Protein AF-H3ZKY4-F1 (afdb_monomer_lite)

Foldseek 3Di:
DDPVVVDDVPKAWPDWDPAWDDDPNDTFIWTDIPFWIKTWDFDDPPDTDIDIDIDTPVPCPDDDDDDDDPPPPPDD

Structure (mmCIF, N/CA/C/O backbone):
data_AF-H3ZKY4-F1
#
_entry.id   AF-H3ZKY4-F1
#
loop_
_atom_site.group_PDB
_atom_site.id
_atom_site.type_symbol
_atom_site.label_atom_id
_atom_site.label_alt_id
_atom_site.label_comp_id
_atom_site.label_asym_id
_atom_site.label_entity_id
_atom_site.label_seq_id
_atom_site.pdbx_PDB_ins_code
_atom_site.Cartn_x
_atom_site.Cartn_y
_atom_site.Cartn_z
_atom_site.occupancy
_atom_site.B_iso_or_equiv
_atom_site.auth_seq_id
_atom_site.auth_comp_id
_atom_site.auth_asym_id
_atom_site.auth_atom_id
_atom_site.pdbx_PDB_model_num
ATOM 1 N N . MET A 1 1 ? 11.282 -5.061 -9.687 1.00 60.25 1 MET A N 1
ATOM 2 C CA . MET A 1 1 ? 11.552 -3.633 -9.943 1.00 60.25 1 MET A CA 1
ATOM 3 C C . MET A 1 1 ? 11.648 -2.913 -8.598 1.00 60.25 1 MET A C 1
ATOM 5 O O . MET A 1 1 ? 11.555 -3.577 -7.555 1.00 60.25 1 MET A O 1
ATOM 9 N N . ALA A 1 2 ? 11.981 -1.627 -8.586 1.00 77.06 2 ALA A N 1
ATOM 10 C CA . ALA A 1 2 ? 11.936 -0.800 -7.384 1.00 77.06 2 ALA A CA 1
ATOM 11 C C . ALA A 1 2 ? 10.502 -0.264 -7.193 1.00 77.06 2 ALA A C 1
ATOM 13 O O . ALA A 1 2 ? 9.713 -0.280 -8.134 1.00 77.06 2 ALA A O 1
ATOM 14 N N . LEU A 1 3 ? 10.116 0.132 -5.977 1.00 79.00 3 LEU A N 1
ATOM 15 C CA . LEU A 1 3 ? 8.764 0.671 -5.751 1.00 79.00 3 LEU A CA 1
ATOM 16 C C . LEU A 1 3 ? 8.566 1.970 -6.548 1.00 79.00 3 LEU A C 1
ATOM 18 O O . LEU A 1 3 ? 7.479 2.237 -7.052 1.00 79.00 3 LEU A O 1
ATOM 22 N N . GLU A 1 4 ? 9.640 2.743 -6.679 1.00 83.00 4 GLU A N 1
ATOM 23 C CA . GLU A 1 4 ? 9.714 3.999 -7.414 1.00 83.00 4 GLU A CA 1
ATOM 24 C C . GLU A 1 4 ? 9.301 3.841 -8.883 1.00 83.00 4 GLU A C 1
ATOM 26 O O . GLU A 1 4 ? 8.708 4.757 -9.444 1.00 83.00 4 GLU A O 1
ATOM 31 N N . ASP A 1 5 ? 9.516 2.659 -9.473 1.00 86.50 5 ASP A N 1
ATOM 32 C CA . ASP A 1 5 ? 9.129 2.357 -10.857 1.00 86.50 5 ASP A CA 1
ATOM 33 C C . ASP A 1 5 ? 7.599 2.338 -11.052 1.00 86.50 5 ASP A C 1
ATOM 35 O O . ASP A 1 5 ? 7.113 2.404 -12.181 1.00 86.50 5 ASP A O 1
ATOM 39 N N . TYR A 1 6 ? 6.825 2.257 -9.962 1.00 85.88 6 TYR A N 1
ATOM 40 C CA . TYR A 1 6 ? 5.360 2.266 -9.987 1.00 85.88 6 TYR A CA 1
ATOM 41 C C . TYR A 1 6 ? 4.752 3.639 -9.704 1.00 85.88 6 TYR A C 1
ATOM 43 O O . TYR A 1 6 ? 3.533 3.787 -9.840 1.00 85.88 6 TYR A O 1
ATOM 51 N N . LEU A 1 7 ? 5.552 4.631 -9.305 1.00 92.00 7 LEU A N 1
ATOM 52 C CA . LEU A 1 7 ? 5.068 5.977 -9.014 1.00 92.00 7 LEU A CA 1
ATOM 53 C C . LEU A 1 7 ? 4.831 6.755 -10.309 1.00 92.00 7 LEU A C 1
ATOM 55 O O . LEU A 1 7 ? 5.614 6.704 -11.256 1.00 92.00 7 LEU A O 1
ATOM 59 N N . MET A 1 8 ? 3.734 7.507 -10.352 1.00 91.19 8 MET A N 1
ATOM 60 C CA . MET A 1 8 ? 3.499 8.450 -11.439 1.00 91.19 8 MET A CA 1
ATOM 61 C C . MET A 1 8 ? 4.459 9.643 -11.314 1.00 91.19 8 MET A C 1
ATOM 63 O O . MET A 1 8 ? 4.909 9.964 -10.211 1.00 91.19 8 MET A O 1
ATOM 67 N N . PRO A 1 9 ? 4.725 10.377 -12.408 1.00 93.00 9 PRO A N 1
ATOM 68 C CA . PRO A 1 9 ? 5.473 11.624 -12.324 1.00 93.00 9 PRO A CA 1
ATOM 69 C C . PRO A 1 9 ? 4.878 12.566 -11.267 1.00 93.00 9 PRO A C 1
ATOM 71 O O . PRO A 1 9 ? 3.661 12.791 -11.224 1.00 93.00 9 PRO A O 1
ATOM 74 N N . ASN A 1 10 ? 5.748 13.117 -10.417 1.00 93.25 10 ASN A N 1
ATOM 75 C CA . ASN A 1 10 ? 5.380 13.999 -9.305 1.00 93.25 10 ASN A CA 1
ATOM 76 C C . ASN A 1 10 ? 4.388 13.366 -8.312 1.00 93.25 10 ASN A C 1
ATOM 78 O O . ASN A 1 10 ? 3.523 14.058 -7.785 1.00 93.25 10 ASN A O 1
ATOM 82 N N . GLU A 1 11 ? 4.393 12.044 -8.152 1.00 94.94 11 GLU A N 1
ATOM 83 C CA . GLU A 1 11 ? 3.715 11.371 -7.044 1.00 94.94 11 GLU A CA 1
ATOM 84 C C . GLU A 1 11 ? 4.683 11.248 -5.865 1.00 94.94 11 GLU A C 1
ATOM 86 O O . GLU A 1 11 ? 5.819 10.805 -6.033 1.00 94.94 11 GLU A O 1
ATOM 91 N N . GLU A 1 12 ? 4.239 11.659 -4.679 1.00 95.06 12 GLU A N 1
ATOM 92 C CA . GLU A 1 12 ? 5.075 11.716 -3.482 1.00 95.06 12 GLU A CA 1
ATOM 93 C C . GLU A 1 12 ? 4.577 10.710 -2.443 1.00 95.06 12 GLU A C 1
ATOM 95 O O . GLU A 1 12 ? 3.401 10.702 -2.069 1.00 95.06 12 GLU A O 1
ATOM 100 N N . ILE A 1 13 ? 5.480 9.865 -1.943 1.00 95.50 13 ILE A N 1
ATOM 101 C CA . ILE A 1 13 ? 5.172 8.952 -0.840 1.00 95.50 13 ILE A CA 1
ATOM 102 C C . ILE A 1 13 ? 5.020 9.774 0.442 1.00 95.50 13 ILE A C 1
ATOM 104 O O . ILE A 1 13 ? 5.954 10.431 0.892 1.00 95.50 13 ILE A O 1
ATOM 108 N N . ARG A 1 14 ? 3.838 9.701 1.057 1.00 97.06 14 ARG A N 1
ATOM 109 C CA . ARG A 1 14 ? 3.526 10.345 2.341 1.00 97.06 14 ARG A CA 1
ATOM 110 C C . ARG A 1 14 ? 3.763 9.408 3.516 1.00 97.06 14 ARG A C 1
ATOM 112 O O . ARG A 1 14 ? 4.098 9.860 4.606 1.00 97.06 14 ARG A O 1
ATOM 119 N N . PHE A 1 15 ? 3.574 8.109 3.303 1.00 95.94 15 PHE A N 1
ATOM 120 C CA . PHE A 1 15 ? 3.758 7.097 4.331 1.00 95.94 15 PHE A CA 1
ATOM 121 C C . PHE A 1 15 ? 4.069 5.729 3.718 1.00 95.94 15 PHE A C 1
ATOM 123 O O . PHE A 1 15 ? 3.531 5.363 2.674 1.00 95.94 15 PHE A O 1
ATOM 130 N N . GLN A 1 16 ? 4.901 4.956 4.411 1.00 95.38 16 GLN A N 1
ATOM 131 C CA . GLN A 1 16 ? 5.215 3.571 4.085 1.00 95.38 16 GLN A CA 1
ATOM 132 C C . GLN A 1 16 ? 5.166 2.742 5.371 1.00 95.38 16 GLN A C 1
ATOM 134 O O . GLN A 1 16 ? 5.794 3.096 6.370 1.00 95.38 16 GLN A O 1
ATOM 139 N N . SER A 1 17 ? 4.408 1.646 5.364 1.00 94.56 17 SER A N 1
ATOM 140 C CA . SER A 1 17 ? 4.265 0.797 6.543 1.00 94.56 17 SER A CA 1
ATOM 141 C C . SER A 1 17 ? 5.518 -0.043 6.786 1.00 94.56 17 SER A C 1
ATOM 143 O O . SER A 1 17 ? 6.135 -0.569 5.858 1.00 94.56 17 SER A O 1
ATOM 145 N N . ASN A 1 18 ? 5.848 -0.227 8.065 1.00 93.25 18 ASN A N 1
ATOM 146 C CA . ASN A 1 18 ? 6.873 -1.178 8.511 1.00 93.25 18 ASN A CA 1
ATOM 147 C C . ASN A 1 18 ? 6.311 -2.596 8.707 1.00 93.25 18 ASN A C 1
ATOM 149 O O . ASN A 1 18 ? 7.063 -3.551 8.883 1.00 93.25 18 ASN A O 1
ATOM 153 N N . THR A 1 19 ? 4.985 -2.734 8.702 1.00 93.44 19 THR A N 1
ATOM 154 C CA . THR A 1 19 ? 4.265 -4.001 8.832 1.00 93.44 19 THR A CA 1
ATOM 155 C C . THR A 1 19 ? 3.548 -4.346 7.533 1.00 93.44 19 THR A C 1
ATOM 157 O O . THR A 1 19 ? 3.293 -3.476 6.694 1.00 93.44 19 THR A O 1
ATOM 160 N N . TYR A 1 20 ? 3.219 -5.625 7.374 1.00 94.56 20 TYR A N 1
ATOM 161 C CA . TYR A 1 20 ? 2.444 -6.116 6.242 1.00 94.56 20 TYR A CA 1
ATOM 162 C C . TYR A 1 20 ? 0.966 -6.223 6.608 1.00 94.56 20 TYR A C 1
ATOM 164 O O . TYR A 1 20 ? 0.625 -6.607 7.728 1.00 94.56 20 TYR A O 1
ATOM 172 N N . VAL A 1 21 ? 0.097 -5.928 5.646 1.00 94.69 21 VAL A N 1
ATOM 173 C CA . VAL A 1 21 ? -1.350 -6.133 5.750 1.00 94.69 21 VAL A CA 1
ATOM 174 C C . VAL A 1 21 ? -1.789 -7.273 4.841 1.00 94.69 21 VAL A C 1
ATOM 176 O O . VAL A 1 21 ? -1.225 -7.479 3.765 1.00 94.69 21 VAL A O 1
ATOM 179 N N . GLY A 1 22 ? -2.799 -8.021 5.280 1.00 95.56 22 GLY A N 1
ATOM 180 C CA . GLY A 1 22 ? -3.446 -9.040 4.460 1.00 95.56 22 GLY A CA 1
ATOM 181 C C . GLY A 1 22 ? -4.433 -8.417 3.477 1.00 95.56 22 GLY A C 1
ATOM 182 O O . GLY A 1 22 ? -5.262 -7.597 3.870 1.00 95.56 22 GLY A O 1
ATOM 183 N N . TYR A 1 23 ? -4.363 -8.824 2.213 1.00 94.50 23 TYR A N 1
ATOM 184 C CA . TYR A 1 23 ? -5.356 -8.510 1.190 1.00 94.50 23 TYR A CA 1
ATOM 185 C C . TYR A 1 23 ? -5.555 -9.735 0.289 1.00 94.50 23 TYR A C 1
ATOM 187 O O . TYR A 1 23 ? -4.632 -10.162 -0.408 1.00 94.50 23 TYR A O 1
ATOM 195 N N . GLY A 1 24 ? -6.746 -10.341 0.350 1.00 91.56 24 GLY A N 1
ATOM 196 C CA . GLY A 1 24 ? -6.955 -11.708 -0.143 1.00 91.56 24 GLY A CA 1
ATOM 197 C C . GLY A 1 24 ? -6.056 -12.706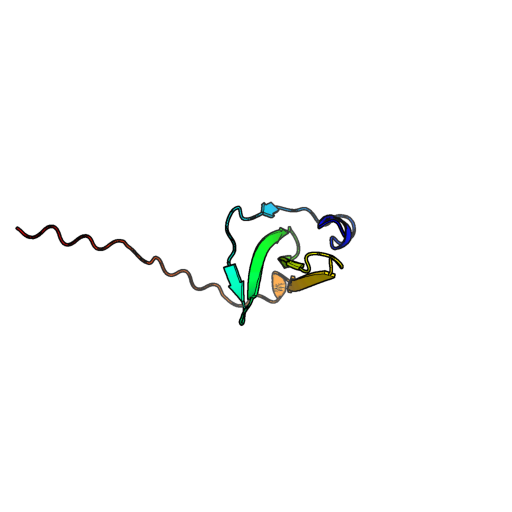 0.602 1.00 91.56 24 GLY A C 1
ATOM 198 O O . GLY A 1 24 ? -5.826 -12.554 1.799 1.00 91.56 24 GLY A O 1
ATOM 199 N N . ASP A 1 25 ? -5.481 -13.673 -0.115 1.00 91.38 25 ASP A N 1
ATOM 200 C CA . ASP A 1 25 ? -4.565 -14.691 0.440 1.00 91.38 25 ASP A CA 1
ATOM 201 C C . ASP A 1 25 ? -3.089 -14.245 0.472 1.00 91.38 25 ASP A C 1
ATOM 203 O O . ASP A 1 25 ? -2.164 -15.058 0.413 1.00 91.38 25 ASP A O 1
ATOM 207 N N . LYS A 1 26 ? -2.840 -12.931 0.470 1.00 93.38 26 LYS A N 1
ATOM 208 C CA . LYS A 1 26 ? -1.517 -12.344 0.227 1.00 93.38 26 LYS A CA 1
ATOM 209 C C . LYS A 1 26 ? -1.201 -11.247 1.242 1.00 93.38 26 LYS A C 1
ATOM 211 O O . LYS A 1 26 ? -2.089 -10.546 1.720 1.00 93.38 26 LYS A O 1
ATOM 216 N N . LEU A 1 27 ? 0.089 -11.083 1.534 1.00 95.06 27 LEU A N 1
ATOM 217 C CA . LEU A 1 27 ? 0.620 -10.032 2.403 1.00 95.06 27 LEU A CA 1
ATOM 218 C C . LEU A 1 27 ? 1.273 -8.926 1.574 1.00 95.06 27 LEU A C 1
ATOM 220 O O . LEU A 1 27 ? 2.016 -9.214 0.633 1.00 95.06 27 LEU A O 1
ATOM 224 N N . TYR A 1 28 ? 1.015 -7.677 1.953 1.00 95.75 28 TYR A N 1
ATOM 225 C CA . TYR A 1 28 ? 1.467 -6.488 1.237 1.00 95.75 28 TYR A CA 1
ATOM 226 C C . TYR A 1 28 ? 2.013 -5.426 2.180 1.00 95.75 28 TYR A C 1
ATOM 228 O O . TYR A 1 28 ? 1.508 -5.244 3.286 1.00 95.75 28 TYR A O 1
ATOM 236 N N . GLN A 1 29 ? 3.023 -4.697 1.721 1.00 95.75 29 GLN A N 1
ATOM 237 C CA . GLN A 1 29 ? 3.419 -3.438 2.327 1.00 95.75 29 GLN A CA 1
ATOM 238 C C . GLN A 1 29 ? 2.443 -2.347 1.881 1.00 95.75 29 GLN A C 1
ATOM 240 O O . GLN A 1 29 ? 2.084 -2.280 0.704 1.00 95.75 29 GLN A O 1
ATOM 245 N N . VAL A 1 30 ? 2.017 -1.501 2.816 1.00 96.25 30 VAL A N 1
ATOM 246 C CA . VAL A 1 30 ? 1.121 -0.379 2.537 1.00 96.25 30 VAL A CA 1
ATOM 247 C C . VAL A 1 30 ? 1.953 0.858 2.264 1.00 96.25 30 VAL A C 1
ATOM 249 O O . VAL A 1 30 ? 2.770 1.259 3.093 1.00 96.25 30 VAL A O 1
ATOM 252 N N . ILE A 1 31 ? 1.715 1.489 1.125 1.00 96.31 31 ILE A N 1
ATOM 253 C CA . ILE A 1 31 ? 2.291 2.779 0.768 1.00 96.31 31 ILE A CA 1
ATOM 254 C C . ILE A 1 31 ? 1.143 3.742 0.502 1.00 96.31 31 ILE A C 1
ATOM 256 O O . ILE A 1 31 ? 0.249 3.462 -0.291 1.00 96.31 31 ILE A O 1
ATOM 260 N N . LEU A 1 32 ? 1.163 4.881 1.179 1.00 96.62 32 LEU A N 1
ATOM 261 C CA . LEU A 1 32 ? 0.230 5.973 0.956 1.00 96.62 32 LEU A CA 1
ATOM 262 C C . LEU A 1 32 ? 0.980 7.099 0.256 1.00 96.62 32 LEU A C 1
ATOM 264 O O . LEU A 1 32 ? 1.987 7.594 0.770 1.00 96.62 32 LEU A O 1
ATOM 268 N N . THR A 1 33 ? 0.484 7.505 -0.903 1.00 96.88 33 THR A N 1
ATOM 269 C CA . THR A 1 33 ? 0.991 8.661 -1.642 1.00 96.88 33 THR A CA 1
ATOM 270 C C . THR A 1 33 ? 0.044 9.845 -1.489 1.00 96.88 33 THR A C 1
ATOM 272 O O . THR A 1 33 ? -1.006 9.750 -0.853 1.00 96.88 33 THR A O 1
ATOM 275 N N . ASP A 1 34 ? 0.407 10.980 -2.073 1.00 96.44 34 ASP A N 1
ATOM 276 C CA . ASP A 1 34 ? -0.478 12.135 -2.214 1.00 96.44 34 ASP A CA 1
ATOM 277 C C . ASP A 1 34 ? -1.671 11.888 -3.162 1.00 96.44 34 ASP A C 1
ATOM 279 O O . ASP A 1 34 ? -2.610 12.682 -3.172 1.00 96.44 34 ASP A O 1
ATOM 283 N N . LYS A 1 35 ? -1.667 10.787 -3.931 1.00 95.94 35 LYS A N 1
ATOM 284 C CA . LYS A 1 35 ? -2.685 10.474 -4.954 1.00 95.94 35 LYS A CA 1
ATOM 285 C C . LYS A 1 35 ? -3.470 9.188 -4.682 1.00 95.94 35 LYS A C 1
ATOM 287 O O . LYS A 1 35 ? -4.655 9.108 -5.019 1.00 95.94 35 LYS A O 1
ATOM 292 N N . ARG A 1 36 ? -2.836 8.158 -4.115 1.00 96.44 36 ARG A N 1
ATOM 293 C CA . ARG A 1 36 ? -3.410 6.806 -3.994 1.00 96.44 36 ARG A CA 1
ATOM 294 C C . ARG A 1 36 ? -2.852 6.014 -2.819 1.00 96.44 36 ARG A C 1
ATOM 296 O O . ARG A 1 36 ? -1.774 6.282 -2.294 1.00 96.44 36 ARG A O 1
ATOM 303 N N . LEU A 1 37 ? -3.603 4.984 -2.450 1.00 95.94 37 LEU A N 1
ATOM 304 C CA . LEU A 1 37 ? -3.138 3.893 -1.608 1.00 95.94 37 LEU A CA 1
ATOM 305 C C . LEU A 1 37 ? -2.589 2.781 -2.507 1.00 95.94 37 LEU A C 1
ATOM 307 O O . LEU A 1 37 ? -3.270 2.350 -3.438 1.00 95.94 37 LEU A O 1
ATOM 311 N N . ILE A 1 38 ? -1.381 2.309 -2.221 1.00 96.19 38 ILE A N 1
ATOM 312 C CA . ILE A 1 38 ? -0.698 1.239 -2.950 1.00 96.19 38 ILE A CA 1
ATOM 313 C C . ILE A 1 38 ? -0.412 0.088 -1.982 1.00 96.19 38 ILE A C 1
ATOM 315 O O . ILE A 1 38 ? 0.140 0.282 -0.900 1.00 96.19 38 ILE A O 1
ATOM 319 N N . LEU A 1 39 ? -0.762 -1.126 -2.395 1.00 95.88 39 LEU A N 1
ATOM 320 C CA . LEU A 1 39 ? -0.334 -2.371 -1.776 1.00 95.88 39 LEU A CA 1
ATOM 321 C C . LEU A 1 39 ? 0.743 -2.996 -2.651 1.00 95.88 39 LEU A C 1
ATOM 323 O O . LEU A 1 39 ? 0.492 -3.325 -3.810 1.00 95.88 39 LEU A O 1
ATOM 327 N N . TYR A 1 40 ? 1.936 -3.159 -2.089 1.00 94.62 40 TYR A N 1
ATOM 328 C CA . TYR A 1 40 ? 3.111 -3.635 -2.810 1.00 94.62 40 TYR A CA 1
ATOM 329 C C . TYR A 1 40 ? 3.671 -4.916 -2.194 1.00 94.62 40 TYR A C 1
ATOM 331 O O . TYR A 1 40 ? 3.849 -5.009 -0.977 1.00 94.62 40 TYR A O 1
ATOM 339 N N . ALA A 1 41 ? 3.985 -5.906 -3.028 1.00 92.00 41 ALA A N 1
ATOM 340 C CA . ALA A 1 41 ? 4.686 -7.112 -2.604 1.00 92.00 41 ALA A CA 1
ATOM 341 C C . ALA A 1 41 ? 5.695 -7.572 -3.663 1.00 92.00 41 ALA A C 1
ATOM 343 O O . ALA A 1 41 ? 5.339 -7.784 -4.821 1.00 92.00 41 ALA A O 1
ATOM 344 N N . LYS A 1 42 ? 6.943 -7.816 -3.245 1.00 88.88 42 LYS A N 1
ATOM 345 C CA . LYS A 1 42 ? 7.932 -8.554 -4.050 1.00 88.88 42 LYS A CA 1
ATOM 346 C C . LYS A 1 42 ? 7.730 -10.049 -3.845 1.00 88.88 42 LYS A C 1
ATOM 348 O O . LYS A 1 42 ? 7.708 -10.512 -2.706 1.00 88.88 42 LYS A O 1
ATOM 353 N N . ARG A 1 43 ? 7.619 -10.818 -4.927 1.00 86.56 43 ARG A N 1
ATOM 354 C CA . ARG A 1 43 ? 7.379 -12.267 -4.879 1.00 86.56 43 ARG A CA 1
ATOM 355 C C . ARG A 1 43 ? 8.348 -13.057 -5.737 1.00 86.56 43 ARG A C 1
ATOM 357 O O . ARG A 1 43 ? 8.813 -12.574 -6.758 1.00 86.56 43 ARG A O 1
ATOM 364 N N . GLY A 1 44 ? 8.579 -14.308 -5.344 1.00 76.50 44 GLY A N 1
ATOM 365 C CA . GLY A 1 44 ? 9.467 -15.245 -6.035 1.00 76.50 44 GLY A CA 1
ATOM 366 C C . GLY A 1 44 ? 10.911 -15.169 -5.533 1.00 76.50 44 GLY A C 1
ATOM 367 O O . GLY A 1 44 ? 11.483 -14.088 -5.413 1.00 76.50 44 GLY A O 1
ATOM 368 N N . LEU A 1 45 ? 11.504 -16.333 -5.230 1.00 66.62 45 LEU A N 1
ATOM 369 C CA . LEU A 1 45 ? 12.902 -16.433 -4.786 1.00 66.62 45 LEU A CA 1
ATOM 370 C C . LEU A 1 45 ? 13.905 -16.295 -5.943 1.00 66.62 45 LEU A C 1
ATOM 372 O O . LEU A 1 45 ? 14.951 -15.679 -5.765 1.00 66.62 45 LEU A O 1
ATOM 376 N N . LEU A 1 46 ? 13.587 -16.862 -7.113 1.00 66.50 46 LEU A N 1
ATOM 377 C CA . LEU A 1 46 ? 14.487 -16.921 -8.277 1.00 66.50 46 LEU A CA 1
ATOM 378 C C . LEU A 1 46 ? 14.079 -15.944 -9.389 1.00 66.50 46 LEU A C 1
ATOM 380 O O . LEU A 1 46 ? 14.927 -15.251 -9.940 1.00 66.50 46 LEU A O 1
ATOM 384 N N . PHE A 1 47 ? 12.778 -15.828 -9.663 1.00 68.31 47 PHE A N 1
ATOM 385 C CA . PHE A 1 47 ? 12.215 -14.859 -10.605 1.00 68.31 47 PHE A CA 1
ATOM 386 C C . PHE A 1 47 ? 11.344 -13.878 -9.830 1.00 68.31 47 PHE A C 1
ATOM 388 O O . PHE A 1 47 ? 10.195 -14.177 -9.501 1.00 68.31 47 PHE A O 1
ATOM 395 N N . LYS A 1 48 ? 11.934 -12.732 -9.475 1.00 75.50 48 LYS A N 1
ATOM 396 C CA . LYS A 1 48 ? 11.240 -11.682 -8.727 1.00 75.50 48 LYS A CA 1
ATOM 397 C C . LYS A 1 48 ? 10.152 -11.073 -9.613 1.00 75.50 48 LYS A C 1
ATOM 399 O O . LYS A 1 48 ? 10.464 -10.416 -10.601 1.00 75.50 48 LYS A O 1
ATOM 404 N N . SER A 1 49 ? 8.897 -11.302 -9.249 1.00 83.31 49 SER A N 1
ATOM 405 C CA . SER A 1 49 ? 7.721 -10.636 -9.806 1.00 83.31 49 SER A CA 1
ATOM 406 C C . SER A 1 49 ? 7.150 -9.702 -8.751 1.00 83.31 49 SER A C 1
ATOM 408 O O . SER A 1 49 ? 7.121 -10.033 -7.564 1.00 83.31 49 SER A O 1
ATOM 410 N N . ASP A 1 50 ? 6.725 -8.525 -9.175 1.00 89.19 50 ASP A N 1
ATOM 411 C CA . ASP A 1 50 ? 6.076 -7.576 -8.284 1.00 89.19 50 ASP A CA 1
ATOM 412 C C . ASP A 1 50 ? 4.557 -7.738 -8.429 1.00 89.19 50 ASP A C 1
ATOM 414 O O . ASP A 1 50 ? 4.045 -7.888 -9.539 1.00 89.19 50 ASP A O 1
ATOM 418 N N . ASP A 1 51 ? 3.841 -7.732 -7.309 1.00 91.69 51 ASP A N 1
ATOM 419 C CA . ASP A 1 51 ? 2.379 -7.658 -7.266 1.00 91.69 51 ASP A CA 1
ATOM 420 C C . ASP A 1 51 ? 2.000 -6.301 -6.666 1.00 91.69 51 ASP A C 1
ATOM 422 O O . ASP A 1 51 ? 2.452 -5.953 -5.568 1.00 91.69 51 ASP A O 1
ATOM 426 N N . VAL A 1 52 ? 1.213 -5.534 -7.421 1.00 93.19 52 VAL A N 1
ATOM 427 C CA . VAL A 1 52 ? 0.822 -4.167 -7.086 1.00 93.19 52 VAL A CA 1
ATOM 428 C C . VAL A 1 52 ? -0.685 -4.030 -7.226 1.00 93.19 52 VAL A C 1
ATOM 430 O O . VAL A 1 52 ? -1.247 -4.288 -8.289 1.00 93.19 52 VAL A O 1
ATOM 433 N N . VAL A 1 53 ? -1.330 -3.578 -6.155 1.00 94.75 53 VAL A N 1
ATOM 434 C CA . VAL A 1 53 ? -2.743 -3.190 -6.149 1.00 94.75 53 VAL A CA 1
ATOM 435 C C . VAL A 1 53 ? -2.819 -1.731 -5.732 1.00 94.75 53 VAL A C 1
ATOM 437 O O . VAL A 1 53 ? -2.091 -1.312 -4.835 1.00 94.75 53 VAL A O 1
ATOM 440 N N . SER A 1 54 ? -3.671 -0.936 -6.373 1.00 95.12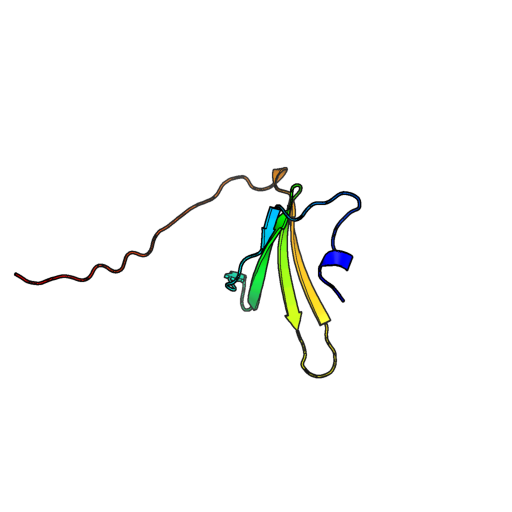 54 SER A N 1
ATOM 441 C CA . SER A 1 54 ? -3.782 0.480 -6.033 1.00 95.12 54 SER A CA 1
ATOM 442 C C . SER A 1 54 ? -5.196 1.013 -6.175 1.00 95.12 54 SER A C 1
ATOM 444 O O . SER A 1 54 ? -5.896 0.636 -7.112 1.00 95.12 54 SER A O 1
ATOM 446 N N . TRP A 1 55 ? -5.553 1.948 -5.300 1.00 95.62 55 TRP A N 1
ATOM 447 C CA . TRP A 1 55 ? -6.810 2.695 -5.341 1.00 95.62 55 TRP A CA 1
ATOM 448 C C . TRP A 1 55 ? -6.527 4.175 -5.216 1.00 95.62 55 TRP A C 1
ATOM 450 O O . TRP A 1 55 ? -5.732 4.579 -4.362 1.00 95.62 55 TRP A O 1
ATOM 460 N N . LYS A 1 56 ? -7.195 4.997 -6.020 1.00 95.62 56 LYS A N 1
ATOM 461 C CA . LYS A 1 56 ? -7.078 6.441 -5.856 1.00 95.62 56 LYS A CA 1
ATOM 462 C C . LYS A 1 56 ? -7.725 6.877 -4.550 1.00 95.62 56 LYS A C 1
ATOM 464 O O . LYS A 1 56 ? -8.756 6.335 -4.162 1.00 95.62 56 LYS A O 1
ATOM 469 N N . LEU A 1 57 ? -7.160 7.893 -3.901 1.00 94.62 57 LEU A N 1
ATOM 470 C CA . LEU A 1 57 ? -7.743 8.414 -2.661 1.00 94.62 57 LEU A CA 1
ATOM 471 C C . LEU A 1 57 ? -9.159 8.961 -2.880 1.00 94.62 57 LEU A C 1
ATOM 473 O O . LEU A 1 57 ? -10.010 8.782 -2.017 1.00 94.62 57 LEU A O 1
ATOM 477 N N . GLU A 1 58 ? -9.430 9.539 -4.055 1.00 94.25 58 GLU A N 1
ATOM 478 C CA . GLU A 1 58 ? -10.763 10.019 -4.455 1.00 94.25 58 GLU A CA 1
ATOM 479 C C . GLU A 1 58 ? -11.827 8.908 -4.553 1.00 94.25 58 GLU A C 1
ATOM 481 O O . GLU A 1 58 ? -13.017 9.189 -4.437 1.00 94.25 58 GLU A O 1
ATOM 486 N N . GLU A 1 59 ? -11.422 7.646 -4.727 1.00 94.56 59 GLU A N 1
ATOM 487 C CA . GLU A 1 59 ? -12.333 6.498 -4.849 1.00 94.56 59 GLU A CA 1
ATOM 488 C C . GLU A 1 59 ? -12.616 5.820 -3.496 1.00 94.56 59 GLU A C 1
ATOM 490 O O . GLU A 1 59 ? -13.510 4.975 -3.395 1.00 94.56 59 GLU A O 1
ATOM 495 N N . ILE A 1 60 ? -11.880 6.177 -2.435 1.00 92.81 60 ILE A N 1
ATOM 496 C CA . ILE A 1 60 ? -12.064 5.605 -1.097 1.00 92.81 60 ILE A CA 1
ATOM 497 C C . ILE A 1 60 ? -13.262 6.282 -0.424 1.00 92.81 60 ILE A C 1
ATOM 499 O O . ILE A 1 60 ? -13.173 7.394 0.086 1.00 92.81 60 ILE A O 1
ATOM 503 N N . GLN A 1 61 ? -14.392 5.578 -0.384 1.00 94.00 61 GLN A N 1
ATOM 504 C CA . GLN A 1 61 ? -15.652 6.116 0.148 1.00 94.00 61 GLN A CA 1
ATOM 505 C C . GLN A 1 61 ? -15.733 6.122 1.681 1.00 94.00 61 GLN A C 1
ATOM 507 O O . GLN A 1 61 ? -16.551 6.834 2.259 1.00 94.00 61 GLN A O 1
ATOM 512 N N . GLY A 1 62 ? -14.911 5.323 2.363 1.00 91.06 62 GLY A N 1
ATOM 513 C CA . GLY A 1 62 ? -14.925 5.246 3.818 1.00 91.06 62 GLY A CA 1
ATOM 514 C C . GLY A 1 62 ? -13.811 4.372 4.376 1.00 91.06 62 GLY A C 1
ATOM 515 O O . GLY A 1 62 ? -13.341 3.440 3.727 1.00 91.06 62 GLY A O 1
ATOM 516 N N . LEU A 1 63 ? -13.407 4.674 5.609 1.00 90.38 63 LEU A N 1
ATOM 517 C CA . LEU A 1 63 ? -12.406 3.926 6.361 1.00 90.38 63 LEU A CA 1
ATOM 518 C C . LEU A 1 63 ? -13.020 3.474 7.685 1.00 90.38 63 LEU A C 1
ATOM 520 O O . LEU A 1 63 ? -13.534 4.291 8.447 1.00 90.38 63 LEU A O 1
ATOM 524 N N . LYS A 1 64 ? -12.937 2.175 7.978 1.00 92.00 64 LYS A N 1
ATOM 525 C CA . LYS A 1 64 ? -13.334 1.624 9.276 1.00 92.00 64 LYS A CA 1
ATOM 526 C C . LYS A 1 64 ? -12.090 1.282 10.087 1.00 92.00 64 LYS A C 1
ATOM 528 O O . LYS A 1 64 ? -11.371 0.347 9.746 1.00 92.00 64 LYS A O 1
ATOM 533 N N . TYR A 1 65 ? -11.872 2.007 11.177 1.00 88.62 65 TYR A N 1
ATOM 534 C CA . TYR A 1 65 ? -10.858 1.677 12.175 1.00 88.62 65 TYR A CA 1
ATOM 535 C C . TYR A 1 65 ? -11.480 0.804 13.269 1.00 88.62 65 TYR A C 1
ATOM 537 O O . TYR A 1 65 ? -12.525 1.153 13.814 1.00 88.62 65 TYR A O 1
ATOM 545 N N . ASN A 1 66 ? -10.850 -0.329 13.581 1.00 87.06 66 ASN A N 1
ATOM 546 C CA . ASN A 1 66 ? -11.185 -1.130 14.757 1.00 87.06 66 ASN A CA 1
ATOM 547 C C . ASN A 1 66 ? -9.897 -1.412 15.520 1.00 87.06 66 ASN A C 1
ATOM 549 O O . ASN A 1 66 ? -8.968 -2.001 14.969 1.00 87.06 66 ASN A O 1
ATOM 553 N N . GLU A 1 67 ? -9.866 -1.034 16.788 1.00 85.38 67 GLU A N 1
ATOM 554 C CA . GLU A 1 67 ? -8.774 -1.384 17.680 1.00 85.38 67 GLU A CA 1
ATOM 555 C C . GLU A 1 67 ? -9.079 -2.729 18.342 1.00 85.38 67 GLU A C 1
ATOM 557 O O . GLU A 1 67 ? -10.106 -2.889 19.005 1.00 85.38 67 GLU A O 1
ATOM 562 N N . GLN A 1 68 ? -8.201 -3.716 18.163 1.00 77.06 68 GLN A N 1
ATOM 563 C CA . GLN A 1 68 ? -8.225 -4.911 19.000 1.00 77.06 68 GLN A CA 1
ATOM 564 C C . GLN A 1 68 ? -7.397 -4.621 20.252 1.00 77.06 68 GLN A C 1
ATOM 566 O O . GLN A 1 68 ? -6.174 -4.728 20.241 1.00 77.06 68 GLN A O 1
ATOM 571 N N . GLY A 1 69 ? -8.065 -4.206 21.328 1.00 74.75 69 GLY A N 1
ATOM 572 C C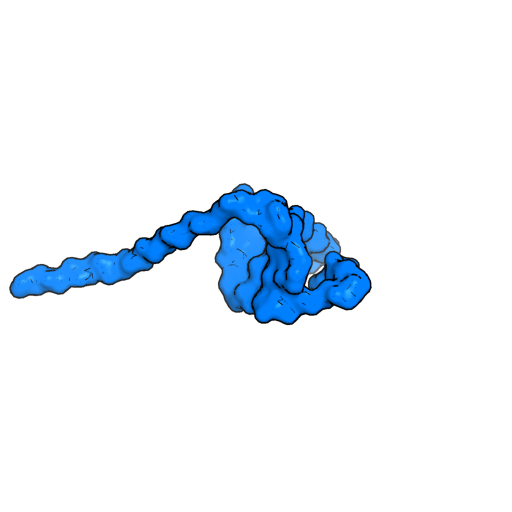A . GLY A 1 69 ? -7.413 -4.035 22.623 1.00 74.75 69 GLY A CA 1
ATOM 573 C C . GLY A 1 69 ? -6.944 -5.372 23.209 1.00 74.75 69 GLY A C 1
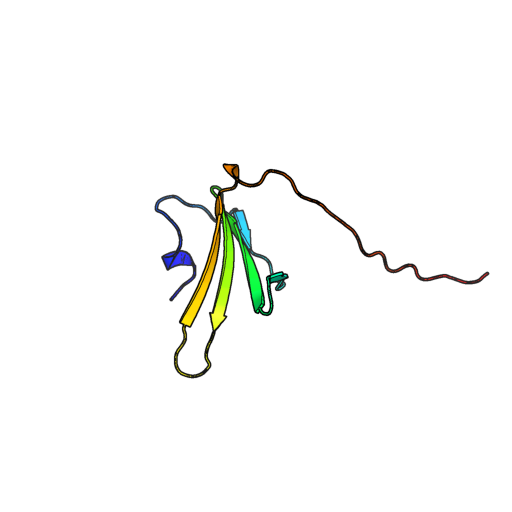ATOM 574 O O . GLY A 1 69 ? -7.586 -6.408 23.027 1.00 74.75 69 GLY A O 1
ATOM 575 N N . ILE A 1 70 ? -5.860 -5.345 23.989 1.00 65.94 70 ILE A N 1
ATOM 576 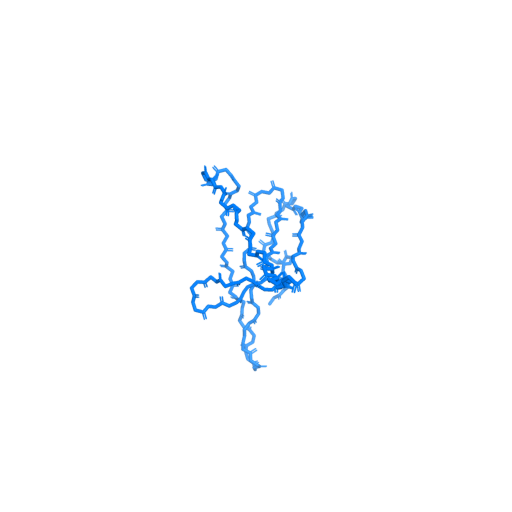C CA . ILE A 1 70 ? -5.527 -6.431 24.918 1.00 65.94 70 ILE A CA 1
ATOM 577 C C . ILE A 1 70 ? -6.401 -6.218 26.159 1.00 65.94 70 ILE A C 1
ATOM 579 O O . ILE A 1 70 ? -6.017 -5.499 27.080 1.00 65.94 70 ILE A O 1
ATOM 583 N N . ILE A 1 71 ? -7.596 -6.812 26.204 1.00 63.69 71 ILE A N 1
ATOM 584 C CA . ILE A 1 71 ? -8.373 -6.864 27.451 1.00 63.69 71 ILE A CA 1
ATOM 585 C C . ILE A 1 71 ? -7.687 -7.879 28.373 1.00 63.69 71 ILE A C 1
ATOM 587 O O . ILE A 1 71 ? -8.080 -9.040 28.471 1.00 63.69 71 ILE A O 1
ATOM 591 N N . GLY A 1 72 ? -6.628 -7.450 29.056 1.00 57.88 72 GLY A N 1
ATOM 592 C CA . GLY A 1 72 ? -6.118 -8.155 30.220 1.00 57.88 72 GLY A CA 1
ATOM 593 C C . GLY A 1 72 ? -7.122 -7.987 31.354 1.00 57.88 72 GLY A C 1
ATOM 594 O O . GLY A 1 72 ? -7.092 -6.978 32.055 1.00 57.88 72 GLY A O 1
ATOM 595 N N . LYS A 1 73 ? -8.025 -8.955 31.548 1.00 56.72 73 LYS A N 1
ATOM 596 C CA . LYS A 1 73 ? -8.780 -9.073 32.803 1.00 56.72 73 LYS A CA 1
ATOM 597 C C . LYS A 1 73 ? -7.766 -9.238 33.942 1.00 56.72 73 LYS A C 1
ATOM 599 O O . LYS A 1 73 ? -7.298 -10.345 34.193 1.00 56.72 73 LYS A O 1
ATOM 604 N N . LYS A 1 74 ? -7.430 -8.158 34.650 1.00 52.44 74 LYS A N 1
ATOM 605 C CA . LYS A 1 74 ? -6.952 -8.278 36.030 1.00 52.44 74 LYS A CA 1
ATOM 606 C C . LYS A 1 74 ? -8.170 -8.639 36.874 1.00 52.44 74 LYS A C 1
ATOM 608 O O . LYS A 1 74 ? -9.020 -7.792 37.132 1.00 52.44 74 LYS A O 1
ATOM 613 N N . GLY A 1 75 ? -8.293 -9.930 37.181 1.00 59.78 75 GLY A N 1
ATOM 614 C CA . GLY A 1 75 ? -9.178 -10.411 38.235 1.00 59.78 75 GLY A CA 1
ATOM 615 C C . GLY A 1 75 ? -8.776 -9.790 39.572 1.00 59.78 75 GLY A C 1
ATOM 616 O O . GLY A 1 75 ? -7.593 -9.523 39.784 1.00 59.78 75 GLY A O 1
ATOM 61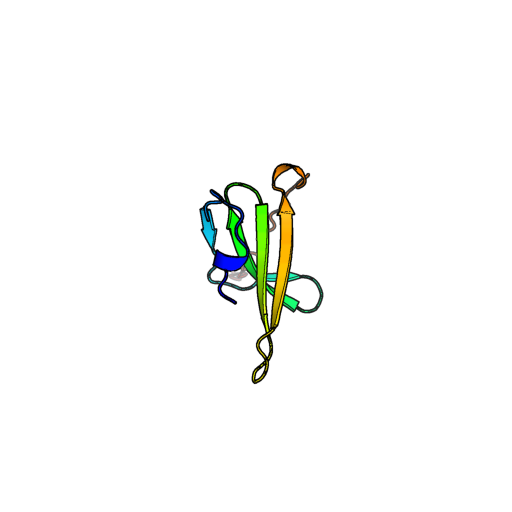7 N N . SER A 1 76 ? -9.808 -9.505 40.365 1.00 52.50 76 SER A N 1
ATOM 618 C CA . SER A 1 76 ? -9.841 -8.805 41.652 1.00 52.50 76 SER A CA 1
ATOM 619 C C . SER A 1 76 ? -8.848 -9.286 42.701 1.00 52.50 76 SER A C 1
ATOM 621 O O . SER A 1 76 ? -8.535 -10.496 42.713 1.00 52.50 76 SER A O 1
#

Radius of gyration: 16.45 Å; chains: 1; bounding box: 30×31×54 Å

Secondary structure (DSSP, 8-state):
--GGGGSPTT--EEEEEEEEEEETTEEEEEEEESSEEEEEEEE-SSS-EEEEEEEEGGG-----------------

pLDDT: mean 87.12, std 12.2, range [52.44, 97.06]

Sequence (76 aa):
MALEDYLMPNEEIRFQSNTYVGYGDKLYQVILTDKRLILYAKRGLLFKSDDVVSWKLEEIQGLKYNEQGIIGKKGS

Organism: Thermococcus litoralis (strain ATCC 51850 / DSM 5473 / JCM 8560 / NS-C) (NCBI:txid523849)